Protein AF-A0A933M7U5-F1 (afdb_monomer_lite)

pLDDT: mean 77.57, std 10.72, range [43.81, 91.19]

Secondary structure (DSSP, 8-state):
-----PPPHHHHHHHHHHHHTT-HHHHHHHHHHHHHHHHHHHHTSPPPPPPHHHHHHHHHHHHHHHHHH--TT-----TTTTSHHHHHTT--

Sequence (92 aa):
MVLSIELTPELEERFREGVALHDKSQVRDVLALAVDYYVESMMFTPPSPITEDDWDQVLDELDAFLDSILSDDIPVLSDYALSREGIYGDHP

Radius of gyration: 29.1 Å; chains: 1; bounding box: 63×37×65 Å

Structure (mmCIF, N/CA/C/O backbone):
data_AF-A0A933M7U5-F1
#
_entry.id   AF-A0A933M7U5-F1
#
loop_
_atom_site.group_PDB
_atom_site.id
_atom_site.type_symbol
_atom_site.label_atom_id
_atom_site.label_alt_id
_atom_site.label_comp_id
_atom_site.label_asym_id
_atom_site.label_entity_id
_atom_site.label_seq_id
_atom_site.pdbx_PDB_ins_code
_atom_site.Cartn_x
_atom_site.Cartn_y
_atom_site.Cartn_z
_atom_site.occupancy
_atom_site.B_iso_or_equiv
_atom_site.auth_seq_id
_atom_site.auth_comp_id
_atom_site.auth_asym_id
_atom_site.a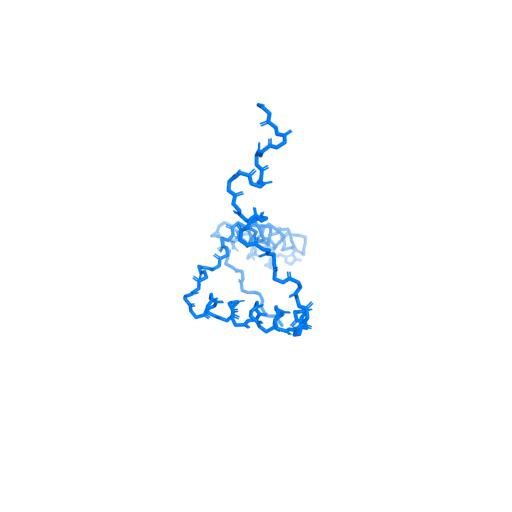uth_atom_id
_atom_site.pdbx_PDB_model_num
ATOM 1 N N . MET A 1 1 ? -12.318 -8.434 -3.820 1.00 43.81 1 MET A N 1
ATOM 2 C CA . MET A 1 1 ? -11.080 -7.955 -3.177 1.00 43.81 1 MET A CA 1
ATOM 3 C C . MET A 1 1 ? -11.319 -7.992 -1.679 1.00 43.81 1 MET A C 1
ATOM 5 O O . MET A 1 1 ? -12.277 -7.376 -1.232 1.00 43.81 1 MET A O 1
ATOM 9 N N . VAL A 1 2 ? -10.560 -8.802 -0.944 1.00 59.81 2 VAL A N 1
ATOM 10 C CA . VAL A 1 2 ? -10.653 -8.913 0.520 1.00 59.81 2 VAL A CA 1
ATOM 11 C C . VAL A 1 2 ? -9.379 -8.285 1.064 1.00 59.81 2 VAL A C 1
ATOM 13 O O . VAL A 1 2 ? -8.295 -8.703 0.671 1.00 59.81 2 VAL A O 1
ATOM 16 N N . LEU A 1 3 ? -9.515 -7.243 1.881 1.00 64.00 3 LEU A N 1
ATOM 17 C CA . LEU A 1 3 ? -8.391 -6.577 2.529 1.00 64.00 3 LEU A CA 1
ATOM 18 C C . LEU A 1 3 ? -8.300 -7.123 3.957 1.00 64.00 3 LEU A C 1
ATOM 20 O O . LEU A 1 3 ? -9.217 -6.912 4.751 1.00 64.00 3 LEU A O 1
ATOM 24 N N . SER A 1 4 ? -7.233 -7.860 4.256 1.00 72.31 4 SER A N 1
ATOM 25 C CA . SER A 1 4 ? -6.942 -8.321 5.614 1.00 72.31 4 SER A CA 1
ATOM 26 C C . SER A 1 4 ? -6.139 -7.237 6.322 1.00 72.31 4 SER A C 1
ATOM 28 O O . SER A 1 4 ? -5.002 -6.974 5.941 1.00 72.31 4 SER A O 1
ATOM 30 N N . ILE A 1 5 ? -6.745 -6.590 7.315 1.00 75.69 5 ILE A N 1
ATOM 31 C CA . ILE A 1 5 ? -6.098 -5.560 8.131 1.00 75.69 5 ILE A CA 1
ATOM 32 C C . ILE A 1 5 ? -5.782 -6.179 9.489 1.00 75.69 5 ILE A C 1
ATOM 34 O O . ILE A 1 5 ? -6.688 -6.666 10.167 1.00 75.69 5 ILE A O 1
ATOM 38 N N . GLU A 1 6 ? -4.513 -6.154 9.887 1.00 78.12 6 GLU A N 1
ATOM 39 C CA . GLU A 1 6 ? -4.114 -6.507 11.248 1.00 78.12 6 GLU A CA 1
ATOM 40 C C . GLU A 1 6 ? -4.269 -5.279 12.149 1.00 78.12 6 GLU A C 1
ATOM 42 O O . GLU A 1 6 ? -3.734 -4.208 11.862 1.00 78.12 6 GLU A O 1
ATOM 47 N N . LEU A 1 7 ? -5.050 -5.420 13.220 1.00 80.19 7 LEU A N 1
ATOM 48 C CA . LEU A 1 7 ? -5.261 -4.360 14.203 1.00 80.19 7 LEU A CA 1
ATOM 49 C C . LEU A 1 7 ? -4.260 -4.513 15.346 1.00 80.19 7 LEU A C 1
ATOM 51 O O . LEU A 1 7 ? -3.964 -5.629 15.775 1.00 80.19 7 LEU A O 1
ATOM 55 N N . THR A 1 8 ? -3.778 -3.391 15.884 1.00 84.00 8 THR A N 1
ATOM 56 C CA . THR A 1 8 ? -3.046 -3.422 17.155 1.00 84.00 8 THR A CA 1
ATOM 57 C C . THR A 1 8 ? -3.995 -3.811 18.294 1.00 84.00 8 THR A C 1
ATOM 59 O O . THR A 1 8 ? -5.207 -3.581 18.181 1.00 84.00 8 THR A O 1
ATOM 62 N N . PRO A 1 9 ? -3.481 -4.348 19.416 1.00 84.69 9 PRO A N 1
ATOM 63 C CA . PRO A 1 9 ? -4.318 -4.744 20.547 1.00 84.69 9 PRO A CA 1
ATOM 64 C C . PRO A 1 9 ? -5.214 -3.608 21.063 1.00 84.69 9 PRO A C 1
ATOM 66 O O . PRO A 1 9 ? -6.365 -3.847 21.423 1.00 84.69 9 PRO A O 1
ATOM 69 N N . GLU A 1 10 ? -4.730 -2.358 21.054 1.00 84.62 10 GLU A N 1
ATOM 70 C CA . GLU A 1 10 ? -5.529 -1.211 21.500 1.00 84.62 10 GLU A CA 1
ATOM 71 C C . GLU A 1 10 ? -6.677 -0.874 20.535 1.00 84.62 10 GLU A C 1
ATOM 73 O O . GLU A 1 10 ? -7.768 -0.494 20.969 1.00 84.62 10 GLU A O 1
ATOM 78 N N . LEU A 1 11 ? -6.449 -0.998 19.223 1.00 84.44 11 LEU A N 1
ATOM 79 C CA . LEU A 1 11 ? -7.481 -0.759 18.211 1.00 84.44 11 LEU A CA 1
ATOM 80 C C . LEU A 1 11 ? -8.510 -1.889 18.187 1.00 84.44 11 LEU A C 1
ATOM 82 O O . LEU A 1 11 ? -9.699 -1.619 18.025 1.00 84.44 11 LEU A O 1
ATOM 86 N N . GLU A 1 12 ? -8.082 -3.133 18.392 1.00 87.56 12 GLU A N 1
ATOM 87 C CA . GLU A 1 12 ? -8.981 -4.283 18.469 1.00 87.56 12 GLU A CA 1
ATOM 88 C C . GLU A 1 12 ? -9.959 -4.159 19.647 1.00 87.56 12 GLU A C 1
ATOM 90 O O . GLU A 1 12 ? -11.159 -4.378 19.472 1.00 87.56 12 GLU A O 1
ATOM 95 N N . GLU A 1 13 ? -9.479 -3.742 20.824 1.00 87.31 13 GLU A N 1
ATOM 96 C CA . GLU A 1 13 ? -10.319 -3.518 22.006 1.00 87.31 13 GLU A CA 1
ATOM 97 C C . GLU A 1 13 ? -11.385 -2.445 21.720 1.00 87.31 13 GLU A C 1
ATOM 99 O O . GLU A 1 13 ? -12.585 -2.680 21.889 1.00 87.31 13 GLU A O 1
ATOM 104 N N . ARG A 1 14 ? -10.965 -1.298 21.164 1.00 85.94 14 ARG A N 1
ATOM 105 C CA . ARG A 1 14 ? -11.872 -0.199 20.789 1.00 85.94 14 ARG A CA 1
ATOM 106 C C . ARG A 1 14 ? -12.857 -0.588 19.692 1.00 85.94 14 ARG A C 1
ATOM 108 O O . ARG A 1 14 ? -13.980 -0.081 19.680 1.00 85.94 14 ARG A O 1
ATOM 115 N N . PHE A 1 15 ? -12.451 -1.450 18.764 1.00 88.50 15 PHE A N 1
ATOM 116 C CA . PHE A 1 15 ? -13.331 -1.996 17.739 1.00 88.50 15 PHE A CA 1
ATOM 117 C C . PHE A 1 15 ? -14.379 -2.921 18.362 1.00 88.50 15 PHE A C 1
ATOM 119 O O . PHE A 1 15 ? -15.566 -2.776 18.073 1.00 88.50 15 PHE A O 1
ATOM 126 N N . ARG A 1 16 ? -13.968 -3.828 19.260 1.00 87.94 16 ARG A N 1
ATOM 127 C CA . ARG A 1 16 ? -14.875 -4.736 19.980 1.00 87.94 16 ARG A CA 1
ATOM 128 C C . ARG A 1 16 ? -15.908 -3.966 20.801 1.00 87.94 16 ARG A C 1
ATOM 130 O O . ARG A 1 16 ? -17.090 -4.299 20.736 1.00 87.94 16 ARG A O 1
ATOM 137 N N . GLU A 1 17 ? -15.490 -2.916 21.504 1.00 88.94 17 GLU A N 1
ATOM 138 C CA . GLU A 1 17 ? -16.393 -2.022 22.238 1.00 88.94 17 GLU A CA 1
ATOM 139 C C . GLU A 1 17 ? -17.385 -1.310 21.311 1.00 88.94 17 GLU A C 1
ATOM 141 O O . GLU A 1 17 ? -18.589 -1.333 21.565 1.00 88.94 17 GLU A O 1
ATOM 146 N N . GLY A 1 18 ? -16.908 -0.740 20.200 1.00 85.44 18 GLY A N 1
ATOM 147 C CA . GLY A 1 18 ? -17.772 -0.065 19.227 1.00 85.44 18 GLY A CA 1
ATOM 148 C C . GLY A 1 18 ? -18.790 -1.011 18.584 1.00 85.44 18 GLY A C 1
ATOM 149 O O . GLY A 1 18 ? -19.955 -0.652 18.410 1.00 85.44 18 GLY A O 1
ATOM 150 N N . VAL A 1 19 ? -18.390 -2.252 18.289 1.00 88.50 19 VAL A N 1
ATOM 151 C CA . VAL A 1 19 ? -19.297 -3.295 17.788 1.00 88.50 19 VAL A CA 1
ATOM 152 C C . VAL A 1 19 ? -20.331 -3.678 18.847 1.00 88.50 19 VAL A C 1
ATOM 154 O O . VAL A 1 19 ? -21.516 -3.767 18.520 1.00 88.50 19 VAL A O 1
ATOM 157 N N . ALA A 1 20 ? -19.912 -3.865 20.102 1.00 90.56 20 ALA A N 1
ATOM 158 C CA . ALA A 1 20 ? -20.799 -4.214 21.211 1.00 90.56 20 ALA A CA 1
ATOM 159 C C . ALA A 1 20 ? -21.833 -3.116 21.513 1.00 90.56 20 ALA A C 1
ATOM 161 O O . ALA A 1 20 ? -22.975 -3.420 21.854 1.00 90.56 20 ALA A O 1
ATOM 162 N N . LEU A 1 21 ? -21.454 -1.847 21.349 1.00 91.19 21 LEU A N 1
ATOM 163 C CA . LEU A 1 21 ? -22.329 -0.686 21.538 1.00 91.19 21 LEU A CA 1
ATOM 164 C C . LEU 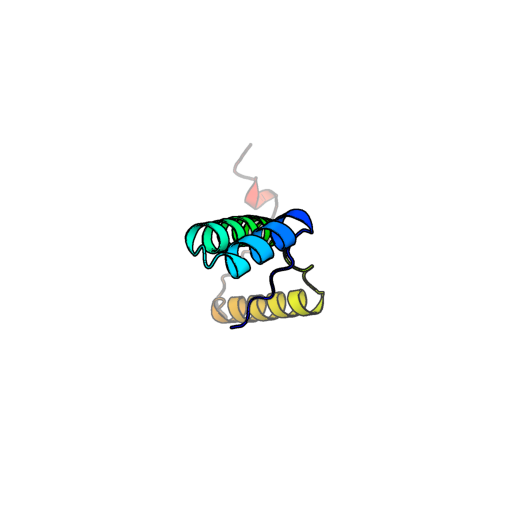A 1 21 ? -23.116 -0.301 20.274 1.00 91.19 21 LEU A C 1
ATOM 166 O O . LEU A 1 21 ? -23.911 0.637 20.310 1.00 91.19 21 LEU A O 1
ATOM 170 N N . HIS A 1 22 ? -22.910 -1.011 19.158 1.00 85.94 22 HIS A N 1
ATOM 171 C CA . HIS A 1 22 ? -23.418 -0.651 17.830 1.00 85.94 22 HIS A CA 1
ATOM 172 C C . HIS A 1 22 ? -23.091 0.793 17.410 1.00 85.94 22 HIS A C 1
ATOM 174 O O . HIS A 1 22 ? -23.798 1.395 16.592 1.00 85.94 22 HIS A O 1
ATOM 180 N N . ASP A 1 23 ? -21.995 1.340 17.933 1.00 90.12 23 ASP A N 1
ATOM 181 C CA . ASP A 1 23 ? -21.528 2.673 17.597 1.00 90.12 23 ASP A CA 1
ATOM 182 C C . ASP A 1 23 ? -20.774 2.632 16.265 1.00 90.12 23 ASP A C 1
ATOM 184 O O . ASP A 1 23 ? -19.575 2.358 16.167 1.00 90.12 23 ASP A O 1
ATOM 188 N N . LYS A 1 24 ? -21.520 2.925 15.199 1.00 87.19 24 LYS A N 1
ATOM 189 C CA . LYS A 1 24 ? -20.989 2.986 13.836 1.00 87.19 24 LYS A CA 1
ATOM 190 C C . LYS A 1 24 ? -19.912 4.056 13.666 1.00 87.19 24 LYS A C 1
ATOM 192 O O . LYS A 1 24 ? -19.085 3.902 12.771 1.00 87.19 24 LYS A O 1
ATOM 197 N N . SER A 1 25 ? -19.930 5.128 14.462 1.00 87.81 25 SER A N 1
ATOM 198 C CA . SER A 1 25 ? -18.912 6.178 14.376 1.00 87.81 25 SER A CA 1
ATOM 199 C C . SER A 1 25 ? -17.588 5.644 14.893 1.00 87.81 25 SER A C 1
ATOM 201 O O . SER A 1 25 ? -16.597 5.671 14.172 1.00 87.81 25 SER A O 1
ATOM 203 N N . GLN A 1 26 ? -17.603 5.046 16.085 1.00 85.75 26 GLN A N 1
ATOM 204 C CA . GLN A 1 26 ? -16.413 4.458 16.691 1.00 85.75 26 GLN A CA 1
ATOM 205 C C . GLN A 1 26 ? -15.795 3.372 15.806 1.00 85.75 26 GLN A C 1
ATOM 207 O O . GLN A 1 26 ? -14.587 3.369 15.577 1.00 85.75 26 GLN A O 1
ATOM 212 N N . VAL A 1 27 ? -16.620 2.469 15.268 1.00 87.38 27 VAL A N 1
ATOM 213 C CA . VAL A 1 27 ? -16.150 1.412 14.361 1.00 87.38 27 VAL A CA 1
ATOM 214 C C . VAL A 1 27 ? -15.505 2.006 13.108 1.00 87.38 27 VAL A C 1
ATOM 216 O O . VAL A 1 27 ? -14.446 1.548 12.682 1.00 87.38 27 VAL A O 1
ATOM 219 N N . ARG A 1 28 ? -16.114 3.044 12.523 1.00 86.69 28 ARG A N 1
ATOM 220 C CA . ARG A 1 28 ? -15.572 3.710 11.335 1.00 86.69 28 ARG A CA 1
ATOM 221 C C . ARG A 1 28 ? -14.246 4.407 11.627 1.00 86.69 28 ARG A C 1
ATOM 223 O O . ARG A 1 28 ? -13.344 4.317 10.803 1.00 86.69 28 ARG A O 1
ATOM 230 N N . ASP A 1 29 ? -14.125 5.064 12.774 1.00 88.56 29 ASP A N 1
ATOM 231 C CA . ASP A 1 29 ? -12.908 5.779 13.160 1.00 88.56 29 ASP A CA 1
ATOM 232 C C . ASP A 1 29 ? -11.742 4.810 13.391 1.00 88.56 29 ASP A C 1
ATOM 234 O O . ASP A 1 29 ? -10.628 5.061 12.935 1.00 88.56 29 ASP A O 1
ATOM 238 N N . VAL A 1 30 ? -12.002 3.660 14.025 1.00 87.50 30 VAL A N 1
ATOM 239 C CA . VAL A 1 30 ? -10.990 2.607 14.206 1.00 87.50 30 VAL A CA 1
ATOM 240 C C . VAL A 1 30 ? -10.535 2.035 12.862 1.00 87.50 30 VAL A C 1
ATOM 242 O O . VAL A 1 30 ? -9.338 1.871 12.639 1.00 87.50 30 VAL A O 1
ATOM 245 N N . LEU A 1 31 ? -11.470 1.777 11.944 1.00 85.56 31 LEU A N 1
ATOM 246 C CA . LEU A 1 31 ? -11.134 1.293 10.604 1.00 85.56 31 LEU A CA 1
ATOM 247 C C . LEU A 1 31 ? -10.355 2.332 9.789 1.00 85.56 31 LEU A C 1
ATOM 249 O O . LEU A 1 31 ? -9.415 1.958 9.097 1.00 85.56 31 LEU A O 1
ATOM 253 N N . ALA A 1 32 ? -10.707 3.618 9.877 1.00 86.50 32 ALA A N 1
ATOM 254 C CA . ALA A 1 32 ? -9.988 4.685 9.182 1.00 86.50 32 ALA A CA 1
ATOM 255 C C . ALA A 1 32 ? -8.528 4.775 9.650 1.00 86.50 32 ALA A C 1
ATOM 257 O O . ALA A 1 32 ? -7.624 4.779 8.821 1.00 86.50 32 ALA A O 1
ATOM 258 N N . LEU A 1 33 ? -8.299 4.742 10.967 1.00 85.81 33 LEU A N 1
ATOM 259 C CA . LEU A 1 33 ? -6.951 4.744 11.542 1.00 85.81 33 LEU A CA 1
ATOM 260 C C . LEU A 1 33 ? -6.129 3.522 11.114 1.00 85.81 33 LEU A C 1
ATOM 262 O O . LEU A 1 33 ? -4.944 3.643 10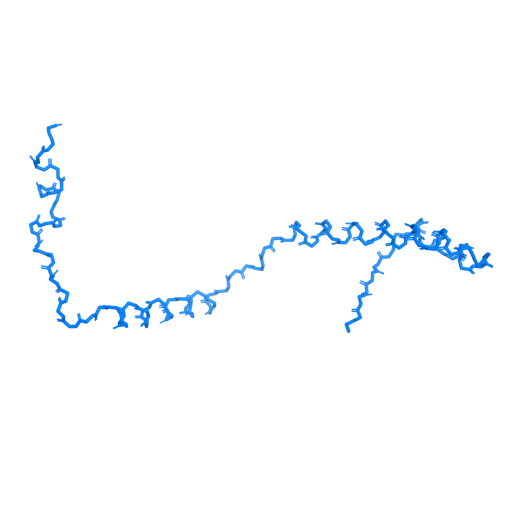.813 1.00 85.81 33 LEU A O 1
ATOM 266 N N . ALA A 1 34 ? -6.753 2.344 11.073 1.00 84.00 34 ALA A N 1
ATOM 267 C CA . ALA A 1 34 ? -6.072 1.121 10.662 1.00 84.00 34 ALA A CA 1
ATOM 268 C C . ALA A 1 34 ? -5.716 1.122 9.165 1.00 84.00 34 ALA A C 1
ATOM 270 O O . ALA A 1 34 ? -4.656 0.632 8.777 1.00 84.00 34 ALA A O 1
ATOM 271 N N . VAL A 1 35 ? -6.585 1.693 8.324 1.00 83.75 35 VAL A N 1
ATOM 272 C CA . VAL A 1 35 ? -6.328 1.848 6.887 1.00 83.75 35 VAL A CA 1
ATOM 273 C C . VAL A 1 35 ? -5.225 2.870 6.631 1.00 83.75 35 VAL A C 1
ATOM 275 O O . VAL A 1 35 ? -4.360 2.579 5.812 1.00 83.75 35 VAL A O 1
ATOM 278 N N . ASP A 1 36 ? -5.209 4.010 7.328 1.00 83.00 36 ASP A N 1
ATOM 279 C CA . ASP A 1 36 ? -4.160 5.029 7.164 1.00 83.00 36 ASP A CA 1
ATOM 280 C C . ASP A 1 36 ? -2.768 4.431 7.393 1.00 83.00 36 ASP A C 1
ATOM 282 O O . ASP A 1 36 ? -1.896 4.542 6.531 1.00 83.00 36 ASP A O 1
ATOM 286 N N . TYR A 1 37 ? -2.588 3.697 8.495 1.00 77.00 37 TYR A N 1
ATOM 287 C CA . TYR A 1 37 ? -1.331 3.004 8.780 1.00 77.00 37 TYR A CA 1
ATOM 288 C C . TYR A 1 37 ? -0.945 2.011 7.673 1.00 77.00 37 TYR A C 1
ATOM 290 O O . TYR A 1 37 ? 0.211 1.944 7.250 1.00 77.00 37 TYR A O 1
ATOM 298 N N . TYR A 1 38 ? -1.915 1.244 7.167 1.00 77.44 38 TYR A N 1
ATOM 299 C CA . TYR A 1 38 ? -1.660 0.260 6.119 1.00 77.44 38 TYR A CA 1
ATOM 300 C C . TYR A 1 38 ? -1.293 0.922 4.784 1.00 77.44 38 TYR A C 1
ATOM 302 O O . TYR A 1 38 ? -0.371 0.473 4.105 1.00 77.44 38 TYR A O 1
ATOM 310 N N . VAL A 1 39 ? -1.965 2.017 4.423 1.00 77.75 39 VAL A N 1
ATOM 311 C CA . VAL A 1 39 ? -1.668 2.796 3.214 1.00 77.75 39 VAL A CA 1
ATOM 312 C C . VAL A 1 39 ? -0.280 3.420 3.303 1.00 77.75 39 VAL A C 1
ATOM 314 O O . VAL A 1 39 ? 0.478 3.318 2.340 1.00 77.75 39 VAL A O 1
ATOM 317 N N . GLU A 1 40 ? 0.091 3.995 4.448 1.00 79.62 40 GLU A N 1
ATOM 318 C CA . GLU A 1 40 ? 1.455 4.482 4.670 1.00 79.62 40 GLU A CA 1
ATOM 319 C C . GLU A 1 40 ? 2.469 3.347 4.504 1.00 79.62 40 GLU A C 1
ATOM 321 O O . GLU A 1 40 ? 3.425 3.481 3.742 1.00 79.62 40 GLU A O 1
ATOM 326 N N . SER A 1 41 ? 2.229 2.187 5.124 1.00 74.38 41 SER A N 1
ATOM 327 C CA . SER A 1 41 ? 3.129 1.036 4.991 1.00 74.38 41 SER A CA 1
ATOM 328 C C . SER A 1 41 ? 3.286 0.576 3.536 1.00 74.38 41 SER A C 1
ATOM 330 O O . SER A 1 41 ? 4.391 0.250 3.105 1.00 74.38 41 SER A O 1
ATOM 332 N N . MET A 1 42 ? 2.209 0.626 2.746 1.00 72.44 42 MET A N 1
ATOM 333 C CA . MET A 1 42 ? 2.222 0.265 1.332 1.00 72.44 42 MET A CA 1
ATOM 334 C C . MET A 1 42 ? 2.973 1.301 0.489 1.00 72.44 42 MET A C 1
ATOM 336 O O . MET A 1 42 ? 3.712 0.923 -0.415 1.00 72.44 42 MET A O 1
ATOM 340 N N . MET A 1 43 ? 2.839 2.595 0.799 1.00 75.94 43 MET A N 1
ATOM 341 C CA . MET A 1 43 ? 3.576 3.663 0.111 1.00 75.94 43 MET A CA 1
ATOM 342 C C . MET A 1 43 ? 5.079 3.625 0.396 1.00 75.94 43 MET A C 1
ATOM 344 O O . MET A 1 43 ? 5.873 3.974 -0.475 1.00 75.94 43 MET A O 1
ATOM 348 N N . PHE A 1 44 ? 5.473 3.196 1.596 1.00 74.12 44 PHE A N 1
ATOM 349 C CA . PHE A 1 44 ? 6.877 3.056 1.989 1.00 74.12 44 PHE A CA 1
ATOM 350 C C . PHE A 1 44 ? 7.448 1.658 1.749 1.00 74.12 44 PHE A C 1
ATOM 352 O O . PHE A 1 44 ? 8.625 1.430 2.034 1.00 74.12 44 PHE A O 1
ATOM 359 N N . THR A 1 45 ? 6.655 0.725 1.216 1.00 68.38 45 THR A N 1
ATOM 360 C CA . THR A 1 45 ? 7.167 -0.584 0.815 1.00 68.38 45 THR A CA 1
ATOM 361 C C . THR A 1 45 ? 8.103 -0.370 -0.374 1.00 68.38 45 THR A C 1
ATOM 363 O O . THR A 1 45 ? 7.643 0.077 -1.428 1.00 68.38 45 THR A O 1
ATOM 366 N N . PRO A 1 46 ? 9.417 -0.638 -0.231 1.00 66.81 46 PRO A N 1
ATOM 367 C CA . PRO A 1 46 ? 10.320 -0.540 -1.364 1.00 66.81 46 PRO A CA 1
ATOM 368 C C . PRO A 1 46 ? 9.832 -1.509 -2.446 1.00 66.81 46 PRO A C 1
ATOM 370 O O . PRO A 1 46 ? 9.345 -2.594 -2.103 1.00 66.81 46 PRO A O 1
ATOM 373 N N . PRO A 1 47 ? 9.933 -1.139 -3.736 1.00 68.25 47 PRO A N 1
ATOM 374 C CA . PRO A 1 47 ? 9.596 -2.064 -4.804 1.00 68.25 47 PRO A CA 1
ATOM 375 C C . PRO A 1 47 ? 10.350 -3.373 -4.576 1.00 68.25 47 PRO A C 1
ATOM 377 O O . PRO A 1 47 ? 11.493 -3.364 -4.100 1.00 68.25 47 PRO A O 1
ATOM 380 N N . SER A 1 48 ? 9.689 -4.493 -4.872 1.00 73.25 48 SER A N 1
ATOM 381 C CA . SER A 1 48 ? 10.335 -5.799 -4.818 1.00 73.25 48 SER A CA 1
ATOM 382 C C . SER A 1 48 ? 11.664 -5.729 -5.574 1.00 73.25 48 SER A C 1
ATOM 384 O O . SER A 1 48 ? 11.726 -5.068 -6.615 1.00 73.25 48 SER A O 1
ATOM 386 N N . PRO A 1 49 ? 12.737 -6.339 -5.040 1.00 75.94 49 PRO A N 1
ATOM 387 C CA . PRO A 1 49 ? 14.013 -6.350 -5.734 1.00 75.94 49 PRO A CA 1
ATOM 388 C C . PRO A 1 49 ? 13.790 -6.934 -7.128 1.00 75.94 49 PRO A C 1
ATOM 390 O O . PRO A 1 49 ? 13.247 -8.031 -7.246 1.00 75.94 49 PRO A O 1
ATOM 393 N N . ILE A 1 50 ? 14.166 -6.167 -8.154 1.00 80.12 50 ILE A N 1
ATOM 394 C CA . ILE A 1 50 ? 14.130 -6.615 -9.547 1.00 80.12 50 ILE A CA 1
ATOM 395 C C . ILE A 1 50 ? 14.996 -7.871 -9.624 1.00 80.12 50 ILE A C 1
ATOM 397 O O . ILE A 1 50 ? 16.152 -7.852 -9.189 1.00 80.12 50 ILE A O 1
ATOM 401 N N . THR A 1 51 ? 14.411 -8.967 -10.096 1.00 85.94 51 THR A N 1
ATOM 402 C CA . THR A 1 51 ? 15.137 -10.225 -10.270 1.00 85.94 51 THR A CA 1
ATOM 403 C C . THR A 1 51 ? 16.008 -10.165 -11.527 1.00 85.94 51 THR A C 1
ATOM 405 O O . THR A 1 51 ? 15.831 -9.285 -12.366 1.00 85.94 51 THR A O 1
ATOM 408 N N . GLU A 1 52 ? 16.979 -11.071 -11.664 1.00 83.06 52 GLU A N 1
ATOM 409 C CA . GLU A 1 52 ? 17.756 -11.169 -12.913 1.00 83.06 52 GLU A CA 1
ATOM 410 C C . GLU A 1 52 ? 16.836 -11.470 -14.110 1.00 83.06 52 GLU A C 1
ATOM 412 O O . GLU A 1 52 ? 16.976 -10.830 -15.145 1.00 83.06 52 GLU A O 1
ATOM 417 N N . ASP A 1 53 ? 15.818 -12.317 -13.923 1.00 85.56 53 ASP A N 1
ATOM 418 C CA . ASP A 1 53 ? 14.828 -12.638 -14.961 1.00 85.56 53 ASP A CA 1
ATOM 419 C C . ASP A 1 53 ? 14.006 -11.406 -15.398 1.00 85.56 53 ASP A C 1
ATOM 421 O O . ASP A 1 53 ? 13.746 -11.215 -16.586 1.00 85.56 53 ASP A O 1
ATOM 425 N N . ASP A 1 54 ? 13.618 -10.536 -14.454 1.00 84.00 54 ASP A N 1
ATOM 426 C CA . ASP A 1 54 ? 12.918 -9.280 -14.771 1.00 84.00 54 ASP A CA 1
ATOM 427 C C . ASP A 1 54 ? 13.820 -8.323 -15.571 1.00 84.00 54 ASP A C 1
ATOM 429 O O . ASP A 1 54 ? 13.344 -7.574 -16.425 1.00 84.00 54 ASP A O 1
ATOM 433 N N . TRP A 1 55 ? 15.129 -8.330 -15.293 1.00 86.50 55 TRP A N 1
ATOM 434 C CA . TRP A 1 55 ? 16.103 -7.526 -16.030 1.00 86.50 55 TRP A CA 1
ATOM 435 C C . TRP A 1 55 ? 16.322 -8.037 -17.448 1.00 86.50 55 TRP A C 1
ATOM 437 O O . TRP A 1 55 ? 16.334 -7.226 -18.373 1.00 86.50 55 TRP A O 1
ATOM 447 N N . ASP A 1 56 ? 16.456 -9.350 -17.619 1.00 89.31 56 ASP A N 1
ATOM 448 C CA . ASP A 1 56 ? 16.595 -9.971 -18.936 1.00 89.31 56 ASP A CA 1
ATOM 449 C C . ASP A 1 56 ? 15.370 -9.669 -19.807 1.00 89.31 56 ASP A C 1
ATOM 451 O O . ASP A 1 56 ? 15.514 -9.280 -20.965 1.00 89.31 56 ASP A O 1
ATOM 455 N N . GLN A 1 57 ? 14.163 -9.700 -19.230 1.00 89.50 57 GLN A N 1
ATOM 456 C CA . GLN A 1 57 ? 12.950 -9.308 -19.948 1.00 89.50 57 GLN A CA 1
ATOM 457 C C . GLN A 1 57 ? 12.977 -7.836 -20.396 1.00 89.50 57 GLN A C 1
ATOM 459 O O . GLN A 1 57 ? 12.584 -7.521 -21.519 1.00 89.50 57 GLN A O 1
ATOM 464 N N . VAL A 1 58 ? 13.437 -6.920 -19.539 1.00 88.00 58 VAL A N 1
ATOM 465 C CA . VAL A 1 58 ? 13.558 -5.497 -19.899 1.00 88.00 58 VAL A CA 1
ATOM 466 C C . VAL A 1 58 ? 14.583 -5.292 -21.016 1.00 88.00 58 VAL A C 1
ATOM 468 O O . VAL A 1 58 ? 14.381 -4.432 -21.875 1.00 88.00 58 VAL A O 1
ATOM 471 N N . LEU A 1 59 ? 15.671 -6.066 -21.022 1.00 89.50 59 LEU A N 1
ATOM 472 C CA . LEU A 1 59 ? 16.673 -6.028 -22.087 1.00 89.50 59 LEU A CA 1
ATOM 473 C C . LEU A 1 59 ? 16.105 -6.548 -23.410 1.00 89.50 59 LEU A C 1
ATOM 475 O O . LEU A 1 59 ? 16.255 -5.873 -24.425 1.00 89.50 59 LEU A O 1
ATOM 479 N N . ASP A 1 60 ? 15.379 -7.663 -23.389 1.00 90.44 60 ASP A N 1
ATOM 480 C CA . ASP A 1 60 ? 14.722 -8.215 -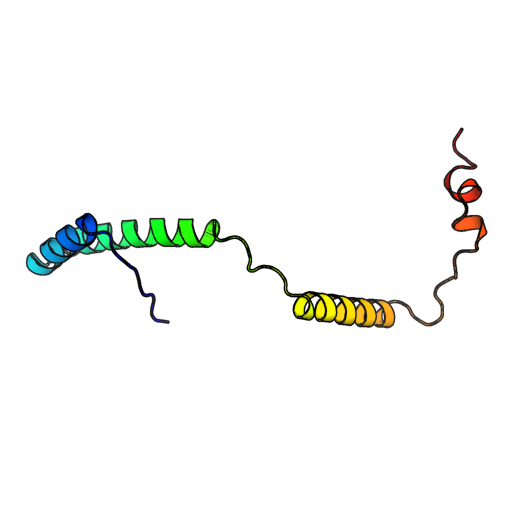24.578 1.00 90.44 60 ASP A CA 1
ATOM 481 C C . ASP A 1 60 ? 13.684 -7.238 -25.165 1.00 90.44 60 ASP A C 1
ATOM 483 O O . ASP A 1 60 ? 13.597 -7.055 -26.383 1.00 90.44 60 ASP A O 1
ATOM 487 N N . GLU A 1 61 ? 12.902 -6.566 -24.311 1.00 89.38 61 GLU A N 1
ATOM 488 C CA . GLU A 1 61 ? 11.943 -5.540 -24.740 1.00 89.38 61 GLU A CA 1
ATOM 489 C C . GLU A 1 61 ? 12.641 -4.304 -25.326 1.00 89.38 61 GLU A C 1
ATOM 491 O O . GLU A 1 61 ? 12.147 -3.711 -26.291 1.00 89.38 61 GLU A O 1
ATOM 496 N N . LEU A 1 62 ? 13.798 -3.921 -24.775 1.00 87.44 62 LEU A N 1
ATOM 497 C CA . LEU A 1 62 ? 14.607 -2.820 -25.290 1.00 87.44 62 LEU A CA 1
ATOM 498 C C . LEU A 1 62 ? 15.221 -3.161 -26.651 1.00 87.44 62 LEU A C 1
ATOM 500 O O . LEU A 1 62 ? 15.158 -2.327 -27.552 1.00 87.44 62 LEU A O 1
ATOM 504 N N . ASP A 1 63 ? 15.763 -4.365 -26.821 1.00 87.25 63 ASP A N 1
ATOM 505 C CA . ASP A 1 63 ? 16.318 -4.822 -28.097 1.00 87.25 63 ASP A CA 1
ATOM 506 C C . ASP A 1 63 ? 15.228 -4.876 -29.172 1.00 87.25 63 ASP A C 1
ATOM 508 O O . ASP A 1 63 ? 15.393 -4.306 -30.249 1.00 87.25 63 ASP A O 1
ATOM 512 N N . ALA A 1 64 ? 14.053 -5.428 -28.855 1.00 86.00 64 ALA A N 1
ATOM 513 C CA . ALA A 1 64 ? 12.916 -5.438 -29.774 1.00 86.00 64 ALA A CA 1
ATOM 514 C C . ALA A 1 64 ? 12.437 -4.019 -30.140 1.00 86.00 64 ALA A C 1
ATOM 516 O O . ALA A 1 64 ? 12.046 -3.753 -31.281 1.00 86.00 64 ALA A O 1
ATOM 517 N N . PHE A 1 65 ? 12.463 -3.089 -29.182 1.00 83.06 65 PHE A N 1
ATOM 518 C CA . PHE A 1 65 ? 12.142 -1.684 -29.423 1.00 83.06 65 PHE A CA 1
ATOM 519 C C . PHE A 1 65 ? 13.175 -1.015 -30.332 1.00 83.06 65 PHE A C 1
ATOM 521 O O . PHE A 1 65 ? 12.793 -0.313 -31.273 1.00 83.06 65 PHE A O 1
ATOM 528 N N . LEU A 1 66 ? 14.465 -1.249 -30.088 1.00 82.12 66 LEU A N 1
ATOM 529 C CA . LEU A 1 66 ? 15.546 -0.731 -30.916 1.00 82.12 66 LEU A CA 1
ATOM 530 C C . LEU A 1 66 ? 15.445 -1.286 -32.336 1.00 82.12 66 LEU A C 1
ATOM 532 O O . LEU A 1 66 ? 15.405 -0.486 -33.263 1.00 82.12 66 LEU A O 1
ATOM 536 N N . ASP A 1 67 ? 15.260 -2.591 -32.513 1.00 81.62 67 ASP A N 1
ATOM 537 C CA . ASP A 1 67 ? 15.042 -3.219 -33.824 1.00 81.62 67 ASP A CA 1
ATOM 538 C C . ASP A 1 67 ? 13.807 -2.659 -34.551 1.00 81.62 67 ASP A C 1
ATOM 540 O O . ASP A 1 67 ? 13.784 -2.547 -35.777 1.00 81.62 67 ASP A O 1
ATOM 544 N N . SER A 1 68 ? 12.767 -2.256 -33.811 1.00 79.50 68 SER A N 1
ATOM 545 C CA . SER A 1 68 ? 11.561 -1.661 -34.403 1.00 79.50 68 SER A CA 1
ATOM 546 C C . SER A 1 68 ? 11.754 -0.225 -34.909 1.00 79.50 68 SER A C 1
ATOM 548 O O . SER A 1 68 ? 11.022 0.222 -35.796 1.00 79.50 68 SER A O 1
ATOM 550 N N . ILE A 1 69 ? 12.717 0.513 -34.349 1.00 76.38 69 ILE A N 1
ATOM 551 C CA . ILE A 1 69 ? 12.974 1.928 -34.670 1.00 76.38 69 ILE A CA 1
ATOM 552 C C . ILE A 1 69 ? 14.158 2.066 -35.617 1.00 76.38 69 ILE A C 1
ATOM 554 O O . ILE A 1 69 ? 14.168 2.922 -36.505 1.00 76.38 69 ILE A O 1
ATOM 558 N N . LEU A 1 70 ? 15.161 1.222 -35.427 1.00 69.50 70 LEU A N 1
ATOM 559 C CA . LEU A 1 70 ? 16.360 1.161 -36.226 1.00 69.50 70 LEU A CA 1
ATOM 560 C C . LEU A 1 70 ? 16.049 0.367 -37.496 1.00 69.50 70 LEU A C 1
ATOM 562 O O . LEU A 1 70 ? 16.285 -0.828 -37.605 1.00 69.50 70 LEU A O 1
ATOM 566 N N . SER A 1 71 ? 15.491 1.062 -38.485 1.00 59.00 71 SER A N 1
ATOM 567 C CA . SER A 1 71 ? 15.488 0.564 -39.864 1.00 59.00 71 SER A CA 1
ATOM 568 C C . SER A 1 71 ? 16.940 0.325 -40.314 1.00 59.00 71 SER A C 1
ATOM 570 O O . SER A 1 71 ? 17.811 1.075 -39.881 1.00 59.00 71 SER A O 1
ATOM 572 N N . ASP A 1 72 ? 17.188 -0.627 -41.225 1.00 59.34 72 ASP A N 1
ATOM 573 C CA . ASP A 1 72 ? 18.496 -0.996 -41.841 1.00 59.34 72 ASP A CA 1
ATOM 574 C C . ASP A 1 72 ? 19.369 0.177 -42.366 1.00 59.34 72 ASP A C 1
ATOM 576 O O . ASP A 1 72 ? 20.488 -0.023 -42.832 1.00 59.34 72 ASP A O 1
ATOM 580 N N . ASP A 1 73 ? 18.861 1.405 -42.309 1.00 57.28 73 ASP A N 1
ATOM 581 C CA . ASP A 1 73 ? 19.447 2.636 -42.825 1.00 57.28 73 ASP A CA 1
ATOM 582 C C . ASP A 1 73 ? 19.826 3.609 -41.690 1.00 57.28 73 ASP A C 1
ATOM 584 O O . ASP A 1 73 ? 19.735 4.830 -41.836 1.00 57.28 73 ASP A O 1
ATOM 588 N N . ILE A 1 74 ? 20.224 3.086 -40.520 1.00 57.69 74 ILE A N 1
ATOM 589 C CA . ILE A 1 74 ? 20.873 3.914 -39.496 1.00 57.69 74 ILE A CA 1
ATOM 590 C C . ILE A 1 74 ? 22.157 4.452 -40.139 1.00 57.69 74 ILE A C 1
ATOM 592 O O . ILE A 1 74 ? 23.032 3.650 -40.485 1.00 57.69 74 ILE A O 1
ATOM 596 N N . PRO A 1 75 ? 22.334 5.775 -40.302 1.00 58.00 75 PRO A N 1
ATOM 597 C CA . PRO A 1 75 ? 23.613 6.298 -40.737 1.00 58.00 75 PRO A CA 1
ATOM 598 C C . PRO A 1 75 ? 24.626 5.942 -39.653 1.00 58.00 75 PRO A C 1
ATOM 600 O O . PRO A 1 75 ? 24.629 6.537 -38.575 1.00 58.00 75 PRO A O 1
ATOM 603 N N . VAL A 1 76 ? 25.449 4.927 -39.925 1.00 62.50 76 VAL A N 1
ATOM 604 C CA . VAL A 1 76 ? 26.546 4.532 -39.049 1.00 62.50 76 VAL A CA 1
ATOM 605 C C . VAL A 1 76 ? 27.406 5.774 -38.881 1.00 62.50 76 VAL A C 1
ATOM 607 O O . VAL A 1 76 ? 28.025 6.253 -39.837 1.00 62.50 76 VAL A O 1
ATOM 610 N N . LEU A 1 77 ? 27.364 6.354 -37.681 1.00 60.47 77 LEU A N 1
ATOM 611 C CA . LEU A 1 77 ? 28.204 7.487 -37.334 1.00 60.47 77 LEU A CA 1
ATOM 612 C C . LEU A 1 77 ? 29.642 7.051 -37.594 1.00 60.47 77 LEU A C 1
ATOM 614 O O . LEU A 1 77 ? 30.068 6.006 -37.106 1.00 60.47 77 LEU A O 1
ATOM 618 N N . SER A 1 78 ? 30.364 7.809 -38.419 1.00 64.25 78 SER A N 1
ATOM 619 C CA . SER A 1 78 ? 31.746 7.462 -38.727 1.00 64.25 78 SER A CA 1
ATOM 620 C C . SER A 1 78 ? 32.552 7.396 -37.430 1.00 64.25 78 SER A C 1
ATOM 622 O O . SER A 1 78 ? 32.287 8.151 -36.493 1.00 64.25 78 SER A O 1
ATOM 624 N N . ASP A 1 79 ? 33.578 6.547 -37.379 1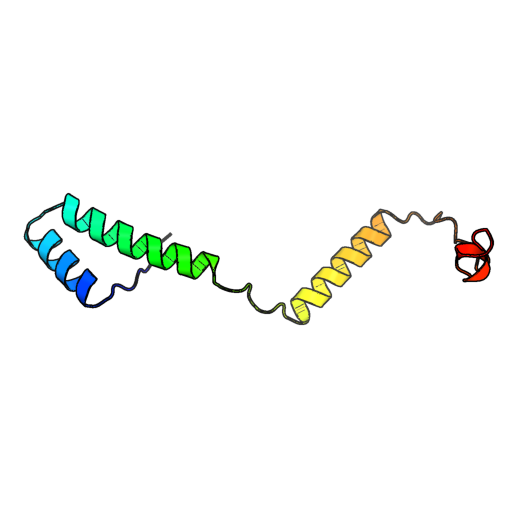.00 66.19 79 ASP A N 1
ATOM 625 C CA . ASP A 1 79 ? 34.465 6.442 -36.208 1.00 66.19 79 ASP A CA 1
ATOM 626 C C . ASP A 1 79 ? 35.049 7.805 -35.787 1.00 66.19 79 ASP A C 1
ATOM 628 O O . ASP A 1 79 ? 35.393 8.030 -34.628 1.00 66.19 79 ASP A O 1
ATOM 632 N N . TYR A 1 80 ? 35.112 8.754 -36.726 1.00 63.38 80 TYR A N 1
ATOM 633 C CA . TYR A 1 80 ? 35.469 10.144 -36.474 1.00 63.38 80 TYR A CA 1
ATOM 634 C C . TYR A 1 80 ? 34.423 10.900 -35.633 1.00 63.38 80 TYR A C 1
ATOM 636 O O . TYR A 1 80 ? 34.802 11.613 -34.708 1.00 63.38 80 TYR A O 1
ATOM 644 N N . ALA A 1 81 ? 33.125 10.716 -35.892 1.00 64.31 81 ALA A N 1
ATOM 645 C CA . ALA A 1 81 ? 32.037 11.327 -35.120 1.00 64.31 81 ALA A CA 1
ATOM 646 C C . ALA A 1 81 ? 31.944 10.784 -33.679 1.00 64.31 81 ALA A C 1
ATOM 648 O O . ALA A 1 81 ? 31.465 11.484 -32.790 1.00 64.31 81 ALA A O 1
ATOM 649 N N . LEU A 1 82 ? 32.431 9.561 -33.441 1.00 65.12 82 LEU A N 1
ATOM 650 C CA . LEU A 1 82 ? 32.522 8.945 -32.110 1.00 65.12 82 LEU A CA 1
ATOM 651 C C . LEU A 1 82 ? 33.889 9.156 -31.433 1.00 65.12 82 LEU A C 1
ATOM 653 O O . LEU A 1 82 ? 34.061 8.825 -30.258 1.00 65.12 82 LEU A O 1
ATOM 657 N N . SER A 1 83 ? 34.874 9.706 -32.148 1.00 71.50 83 SER A N 1
ATOM 658 C CA . SER A 1 83 ? 36.192 9.996 -31.587 1.00 71.50 83 SER A CA 1
ATOM 659 C C . SER A 1 83 ? 36.116 11.149 -30.588 1.00 71.50 83 SER A C 1
ATOM 661 O O . SER A 1 83 ? 35.412 12.136 -30.800 1.00 71.50 83 SER A O 1
ATOM 663 N N . ARG A 1 84 ? 36.941 11.087 -29.532 1.00 67.75 84 ARG A N 1
ATOM 664 C CA . ARG A 1 84 ? 37.168 12.222 -28.615 1.00 67.75 84 ARG A CA 1
ATOM 665 C C . ARG A 1 84 ? 37.514 13.508 -29.369 1.00 67.75 84 ARG A C 1
ATOM 667 O O . ARG A 1 84 ? 37.135 14.584 -28.930 1.00 67.75 84 ARG A O 1
ATOM 674 N N . GLU A 1 85 ? 38.223 13.401 -30.485 1.00 70.44 85 GLU A N 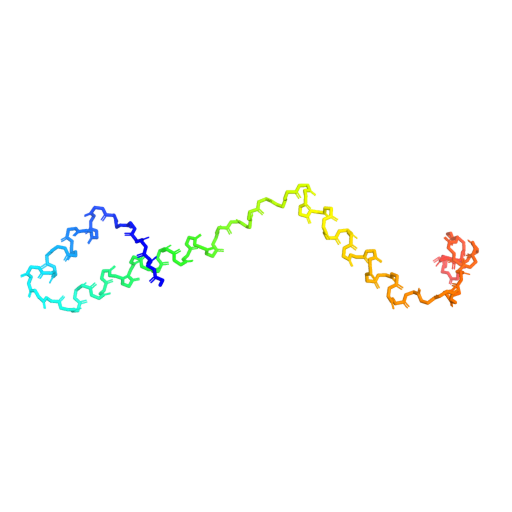1
ATOM 675 C CA . GLU A 1 85 ? 38.608 14.555 -31.299 1.00 70.44 85 GLU A CA 1
ATOM 676 C C . GLU A 1 85 ? 37.432 15.106 -32.123 1.00 70.44 85 GLU A C 1
ATOM 678 O O . GLU A 1 85 ? 37.367 16.305 -32.344 1.00 70.44 85 GLU A O 1
ATOM 683 N N . GLY A 1 86 ? 36.452 14.274 -32.494 1.00 64.81 86 GLY A N 1
ATOM 684 C CA . GLY A 1 86 ? 35.200 14.727 -33.112 1.00 64.81 86 GLY A CA 1
ATOM 685 C C . GLY A 1 86 ? 34.206 15.326 -32.109 1.00 64.81 86 GLY A C 1
ATOM 686 O O . GLY A 1 86 ? 33.463 16.236 -32.454 1.00 64.81 86 GLY A O 1
ATOM 687 N N . ILE A 1 87 ? 34.218 14.856 -30.855 1.00 71.31 87 ILE A N 1
ATOM 688 C CA . ILE A 1 87 ? 33.328 15.346 -29.785 1.00 71.31 87 ILE A CA 1
ATOM 689 C C . ILE A 1 87 ? 33.847 16.653 -29.161 1.00 71.31 87 ILE A C 1
ATOM 691 O O . ILE A 1 87 ? 33.055 17.521 -28.802 1.00 71.31 87 ILE A O 1
ATOM 695 N N . TYR A 1 88 ? 35.168 16.804 -29.019 1.00 74.12 88 TYR A N 1
ATOM 696 C CA . TYR A 1 88 ? 35.788 17.947 -28.333 1.00 74.12 88 TYR A CA 1
ATOM 697 C C . TYR A 1 88 ? 36.653 18.833 -29.244 1.00 74.12 88 TYR A C 1
ATOM 699 O O . TYR A 1 88 ? 37.179 19.833 -28.773 1.00 74.12 88 TYR A O 1
ATOM 707 N N . GLY A 1 89 ? 36.823 18.499 -30.528 1.00 64.00 89 GLY A N 1
ATOM 708 C CA . GLY A 1 89 ? 37.740 19.213 -31.428 1.00 64.00 89 GLY A CA 1
ATOM 709 C C . GLY A 1 89 ? 37.385 20.680 -31.674 1.00 64.00 89 GLY A C 1
ATOM 710 O O . GLY A 1 89 ? 38.285 21.498 -31.845 1.00 64.00 89 GLY A O 1
ATOM 711 N N . ASP A 1 90 ? 36.095 21.024 -31.617 1.00 67.56 90 ASP A N 1
ATOM 712 C CA . ASP A 1 90 ? 35.598 22.397 -31.801 1.00 67.56 90 ASP A CA 1
ATOM 713 C C . ASP A 1 90 ? 35.458 23.186 -30.482 1.00 67.56 90 ASP A C 1
ATOM 715 O O . ASP A 1 90 ? 34.974 24.324 -30.473 1.00 67.56 90 ASP A O 1
ATOM 719 N N . HIS A 1 91 ? 35.899 22.617 -29.356 1.00 58.56 91 HIS A N 1
ATOM 720 C CA . HIS A 1 91 ? 35.843 23.256 -28.043 1.00 58.56 91 HIS A CA 1
ATOM 721 C C . HIS A 1 91 ? 37.238 23.272 -27.386 1.00 58.56 91 HIS A C 1
ATOM 723 O O . HIS A 1 91 ? 37.698 22.219 -26.945 1.00 58.56 91 HIS A O 1
ATOM 729 N N . PRO A 1 92 ? 37.929 24.432 -27.321 1.00 64.56 92 PRO A N 1
ATOM 730 C CA . PRO A 1 92 ? 39.188 24.557 -26.583 1.00 64.56 92 PRO A CA 1
ATOM 731 C C . PRO A 1 92 ? 39.010 24.402 -25.067 1.00 64.56 92 PRO A C 1
ATOM 733 O O . PRO A 1 92 ? 37.944 24.803 -24.542 1.00 64.56 92 PRO A O 1
#

Foldseek 3Di:
DDDDFDADPVLVVQCVVCVVVVPPVSNVVSVVVSVVVVVVVVVPPPPDPQDPVNVVVVVVVVVVVCVVVDDPPPPPQPVCCVDPCVVCVVPD